Protein AF-A0A6L7WK68-F1 (afdb_monomer_lite)

Secondary structure (DSSP, 8-state):
-------------------------S-----S----------TTHHHHHHHHHHHTT--HHHHHHHHHHHHHHHTS--HHHH--SPPPPPPTTSHHHHHHHHHH-

Radius of gyration: 29.55 Å; chains: 1; bounding box: 69×27×94 Å

Foldseek 3Di:
DDDDDDDDDDDDDPPDPDDDDDDDDDDPDDPDDDDDDDDDDDPVVVVVLQVVCVVVVHGSVVVVVVVVVVVVVVVPQPPVSPDPDDDDQDPCPDPVNVVVVVVPD

Structure (mmCIF, N/CA/C/O backbone):
data_AF-A0A6L7WK68-F1
#
_entry.id   AF-A0A6L7WK68-F1
#
loop_
_atom_site.group_PDB
_atom_site.id
_atom_site.type_symbol
_atom_site.label_atom_id
_atom_site.label_alt_id
_atom_site.label_comp_id
_atom_site.label_asym_id
_atom_site.label_entity_id
_atom_site.label_seq_id
_atom_site.pdbx_PDB_ins_code
_atom_site.Cartn_x
_atom_site.Cartn_y
_atom_site.Cartn_z
_atom_site.occupancy
_atom_site.B_iso_or_equiv
_atom_site.auth_seq_id
_atom_site.auth_comp_id
_atom_site.auth_asym_id
_atom_site.auth_atom_id
_atom_site.pdbx_PDB_model_num
ATOM 1 N N . MET A 1 1 ? -37.367 16.691 59.248 1.00 38.69 1 MET A N 1
ATOM 2 C CA . MET A 1 1 ? -36.558 15.455 59.309 1.00 38.69 1 MET A CA 1
ATOM 3 C C . MET A 1 1 ? -35.994 15.252 57.910 1.00 38.69 1 MET A C 1
ATOM 5 O O . MET A 1 1 ? -36.727 14.815 57.041 1.00 38.69 1 MET A O 1
ATOM 9 N N . HIS A 1 2 ? -34.957 16.004 57.548 1.00 38.81 2 HIS A N 1
ATOM 10 C CA . HIS A 1 2 ? -33.528 15.712 57.746 1.00 38.81 2 HIS A CA 1
ATOM 11 C C . HIS A 1 2 ? -33.049 14.441 57.034 1.00 38.81 2 HIS A C 1
ATOM 13 O O . HIS A 1 2 ? -33.307 13.333 57.487 1.00 38.81 2 HIS A O 1
ATOM 19 N N . ASP A 1 3 ? -32.349 14.715 55.930 1.00 41.69 3 ASP A N 1
ATOM 20 C CA . ASP A 1 3 ? -31.028 14.225 55.531 1.00 41.69 3 ASP A CA 1
ATOM 21 C C . ASP A 1 3 ? -30.800 12.738 55.246 1.00 41.69 3 ASP A C 1
ATOM 23 O O . ASP A 1 3 ? -30.972 11.851 56.074 1.00 41.69 3 ASP A O 1
ATOM 27 N N . GLY A 1 4 ? -30.275 12.511 54.041 1.00 44.62 4 GLY A N 1
ATOM 28 C CA . GLY A 1 4 ? -29.774 11.232 53.552 1.00 44.62 4 GLY A CA 1
ATOM 29 C C . GLY A 1 4 ? -28.883 11.412 52.324 1.00 44.62 4 GLY A C 1
ATOM 30 O O . GLY A 1 4 ? -29.118 10.824 51.276 1.00 44.62 4 GLY A O 1
ATOM 31 N N . GLU A 1 5 ? -27.892 12.288 52.454 1.00 39.84 5 GLU A N 1
ATOM 32 C CA . GLU A 1 5 ? -26.777 12.517 51.537 1.00 39.84 5 GLU A CA 1
ATOM 33 C C . GLU A 1 5 ? -25.888 11.261 51.389 1.00 39.84 5 GLU A C 1
ATOM 35 O O . GLU A 1 5 ? -25.601 10.595 52.384 1.00 39.84 5 GLU A O 1
ATOM 40 N N . LYS A 1 6 ? -25.430 10.963 50.158 1.00 47.16 6 LYS A N 1
ATOM 41 C CA . LYS A 1 6 ? -24.103 10.394 49.791 1.00 47.16 6 LYS A CA 1
ATOM 42 C C . LYS A 1 6 ? -24.080 10.124 48.278 1.00 47.16 6 LYS A C 1
ATOM 44 O O . LYS A 1 6 ? -24.731 9.218 47.783 1.00 47.16 6 LYS A O 1
ATOM 49 N N . SER A 1 7 ? -23.512 11.012 47.463 1.00 39.50 7 SER A N 1
ATOM 50 C CA . SER A 1 7 ? -22.070 11.168 47.202 1.00 39.50 7 SER A CA 1
ATOM 51 C C . SER A 1 7 ? -21.430 9.921 46.584 1.00 39.50 7 SER A C 1
ATOM 53 O O . SER A 1 7 ? -21.165 8.929 47.256 1.00 39.50 7 SER A O 1
ATOM 55 N N . GLY A 1 8 ? -21.146 10.018 45.283 1.00 39.22 8 GLY A N 1
ATOM 56 C CA . GLY A 1 8 ? -20.450 9.000 44.500 1.00 39.22 8 GLY A CA 1
ATOM 57 C C . GLY A 1 8 ? -19.804 9.575 43.240 1.00 39.22 8 GLY A C 1
ATOM 58 O O . GLY A 1 8 ? -19.925 9.006 42.163 1.00 39.22 8 GLY A O 1
ATOM 59 N N . ARG A 1 9 ? -19.125 10.726 43.351 1.00 42.12 9 ARG A N 1
ATOM 60 C CA . ARG A 1 9 ? -18.169 11.182 42.329 1.00 42.12 9 ARG A CA 1
ATOM 61 C C . ARG A 1 9 ? -17.001 10.199 42.287 1.00 42.12 9 ARG A C 1
ATOM 63 O O . ARG A 1 9 ? -16.250 10.152 43.255 1.00 42.12 9 ARG A O 1
ATOM 70 N N . ARG A 1 10 ? -16.737 9.555 41.149 1.00 42.84 10 ARG A N 1
ATOM 71 C CA . ARG A 1 10 ? -15.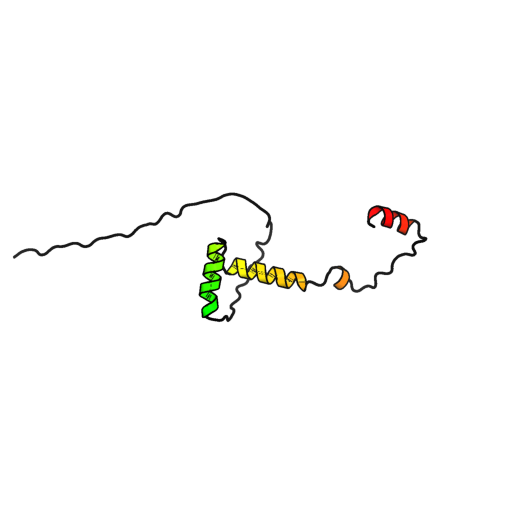355 9.246 40.748 1.00 42.84 10 ARG A CA 1
ATOM 72 C C . ARG A 1 10 ? -15.150 9.480 39.257 1.00 42.84 10 ARG A C 1
ATOM 74 O O . ARG A 1 10 ? -15.685 8.783 38.407 1.00 42.84 10 ARG A O 1
ATOM 81 N N . ARG A 1 11 ? -14.360 10.525 39.004 1.00 43.12 11 ARG A N 1
ATOM 82 C CA . AR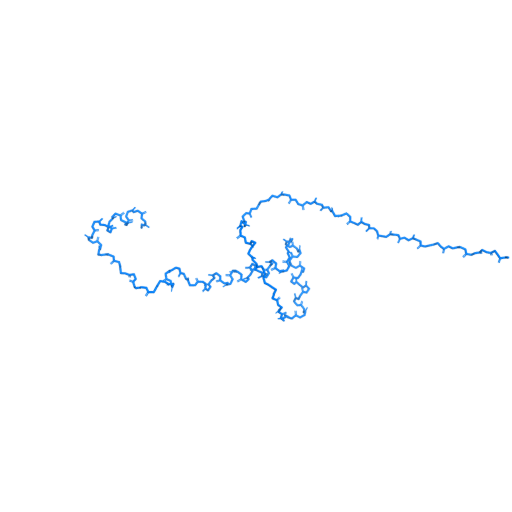G A 1 11 ? -13.731 10.867 37.734 1.00 43.12 11 ARG A CA 1
ATOM 83 C C . ARG A 1 11 ? -12.695 9.786 37.429 1.00 43.12 11 ARG A C 1
ATOM 85 O O . ARG A 1 11 ? -11.886 9.471 38.296 1.00 43.12 11 ARG A O 1
ATOM 92 N N . ILE A 1 12 ? -12.703 9.277 36.209 1.00 46.53 12 ILE A N 1
ATOM 93 C CA . ILE A 1 12 ? -11.591 8.538 35.612 1.00 46.53 12 ILE A CA 1
ATOM 94 C C . ILE A 1 12 ? -11.299 9.365 34.362 1.00 46.53 12 ILE A C 1
ATOM 96 O O . ILE A 1 12 ? -12.142 9.481 33.484 1.00 46.53 12 ILE A O 1
ATOM 100 N N . GLY A 1 13 ? -10.323 10.259 34.408 1.00 39.06 13 GLY A N 1
ATOM 101 C CA . GLY A 1 13 ? -8.92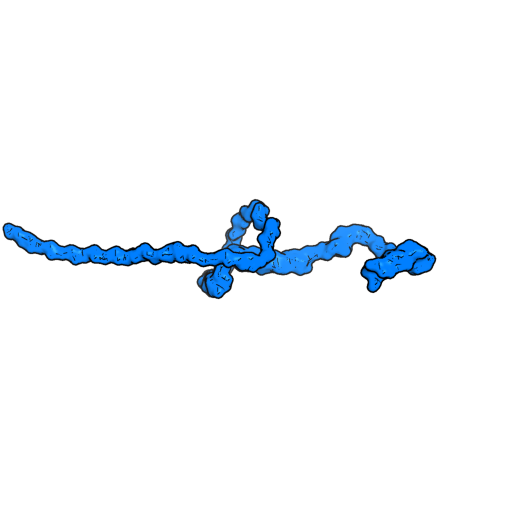2 9.890 34.301 1.00 39.06 13 GLY A CA 1
ATOM 102 C C . GLY A 1 13 ? -8.502 10.357 32.914 1.00 39.06 13 GLY A C 1
ATOM 103 O O . GLY A 1 13 ? -8.637 9.626 31.942 1.00 39.06 13 GLY A O 1
ATOM 104 N N . GLN A 1 14 ? -8.132 11.636 32.829 1.00 41.47 14 GLN A N 1
ATOM 105 C CA . GLN A 1 14 ? -7.509 12.225 31.652 1.00 41.47 14 GLN A CA 1
ATOM 106 C C . GLN A 1 14 ? -6.161 11.536 31.476 1.00 41.47 14 GLN A C 1
ATOM 108 O O . GLN A 1 14 ? -5.200 11.884 32.159 1.00 41.47 14 GLN A O 1
ATOM 113 N N . ASP A 1 15 ? -6.109 10.521 30.618 1.00 36.62 15 ASP A N 1
ATOM 114 C CA . ASP A 1 15 ? -4.862 9.827 30.350 1.00 36.62 15 ASP A CA 1
ATOM 115 C C . ASP A 1 15 ? -4.113 10.535 29.220 1.00 36.62 15 ASP A C 1
ATOM 117 O O . ASP A 1 15 ? -4.400 10.406 28.032 1.00 36.62 15 ASP A O 1
ATOM 121 N N . THR A 1 16 ? -3.238 11.424 29.676 1.00 46.56 16 THR A N 1
ATOM 122 C CA . THR A 1 16 ? -1.961 11.826 29.091 1.00 46.56 16 THR A CA 1
ATOM 123 C C . THR A 1 16 ? -1.761 11.511 27.602 1.00 46.56 16 THR A C 1
ATOM 125 O O . THR A 1 16 ? -1.248 10.466 27.204 1.00 46.56 16 THR A O 1
ATOM 128 N N . TYR A 1 17 ? -2.049 12.503 26.753 1.00 39.94 17 TYR A N 1
ATOM 129 C CA . TYR A 1 17 ? -1.514 12.554 25.392 1.00 39.94 17 TYR A CA 1
ATOM 130 C C . TYR A 1 17 ? 0.004 12.788 25.479 1.00 39.94 17 TYR A C 1
ATOM 132 O O . TYR A 1 17 ? 0.507 13.911 25.446 1.00 39.94 17 TYR A O 1
ATOM 140 N N . ARG A 1 18 ? 0.750 11.702 25.688 1.00 40.75 18 ARG A N 1
ATOM 141 C CA . ARG A 1 18 ? 2.208 11.696 25.734 1.00 40.75 18 ARG A CA 1
ATOM 142 C C . ARG A 1 18 ? 2.736 11.768 24.308 1.00 40.75 18 ARG A C 1
ATOM 144 O O . ARG A 1 18 ? 2.765 10.774 23.589 1.00 40.75 18 ARG A O 1
ATOM 151 N N . MET A 1 19 ? 3.181 12.959 23.920 1.00 36.09 19 MET A N 1
ATOM 152 C CA . MET A 1 19 ? 4.051 13.139 22.764 1.00 36.09 19 MET A CA 1
ATOM 153 C C . MET A 1 19 ? 5.348 12.331 22.925 1.00 36.09 19 MET A C 1
ATOM 155 O O . MET A 1 19 ? 6.085 12.490 23.896 1.00 36.09 19 MET A O 1
ATOM 159 N N . CYS A 1 20 ? 5.624 11.494 21.932 1.00 34.12 20 CYS A N 1
ATOM 160 C CA . CYS A 1 20 ? 6.913 10.948 21.499 1.00 34.12 20 CYS A CA 1
ATOM 161 C C . CYS A 1 20 ? 6.674 10.576 20.019 1.00 34.12 20 CYS A C 1
ATOM 163 O O . CYS A 1 20 ? 5.625 10.031 19.709 1.00 34.12 20 CYS A O 1
ATOM 165 N N . ARG A 1 21 ? 7.533 10.820 19.033 1.00 41.81 21 ARG A N 1
ATOM 166 C CA . ARG A 1 21 ? 8.976 11.047 19.030 1.00 41.81 21 ARG A CA 1
ATOM 167 C C . ARG A 1 21 ? 9.365 11.557 17.638 1.00 41.81 21 ARG A C 1
ATOM 169 O O . ARG A 1 21 ? 8.822 11.107 16.634 1.00 41.81 21 ARG A O 1
ATOM 176 N N . THR A 1 22 ? 10.374 12.408 17.583 1.00 40.25 22 THR A N 1
ATOM 177 C CA . THR A 1 22 ? 11.124 12.739 16.369 1.00 40.25 22 THR A CA 1
ATOM 178 C C . THR A 1 22 ? 12.125 11.617 16.057 1.00 40.25 22 THR A C 1
ATOM 180 O O . THR A 1 22 ? 12.923 11.288 16.932 1.00 40.25 22 THR A O 1
ATOM 183 N N . ARG A 1 23 ? 12.110 11.054 14.837 1.00 43.69 23 ARG A N 1
ATOM 184 C CA . ARG A 1 23 ? 13.189 11.113 13.812 1.00 43.69 23 ARG A CA 1
ATOM 185 C C . ARG A 1 23 ? 13.086 9.987 12.765 1.00 43.69 23 ARG A C 1
ATOM 187 O O . ARG A 1 23 ? 13.276 8.824 13.083 1.00 43.69 23 ARG A O 1
ATOM 194 N N . ALA A 1 24 ? 12.886 10.445 11.525 1.00 36.72 24 ALA A N 1
ATOM 195 C CA . ALA A 1 24 ? 13.550 10.057 10.276 1.00 36.72 24 ALA A CA 1
ATOM 196 C C . ALA A 1 24 ? 13.634 8.570 9.884 1.00 36.72 24 ALA A C 1
ATOM 198 O O . ALA A 1 24 ? 14.422 7.824 10.448 1.00 36.72 24 ALA A O 1
ATOM 199 N N . SER A 1 25 ? 12.985 8.212 8.774 1.00 35.62 25 SER A N 1
ATOM 200 C CA . SER A 1 25 ? 13.708 7.927 7.525 1.00 35.62 25 SER A CA 1
ATOM 201 C C . SER A 1 25 ? 12.723 7.723 6.371 1.00 35.62 25 SER A C 1
ATOM 203 O O . SER A 1 25 ? 11.816 6.913 6.482 1.00 35.62 25 SER A O 1
ATOM 205 N N . VAL A 1 26 ? 12.952 8.470 5.289 1.00 40.56 26 VAL A N 1
ATOM 206 C CA . VAL A 1 26 ? 12.588 8.152 3.899 1.00 40.56 26 VAL A CA 1
ATOM 207 C C . VAL A 1 26 ? 11.115 7.811 3.633 1.00 40.56 26 VAL A C 1
ATOM 209 O O . VAL A 1 26 ? 10.760 6.656 3.505 1.00 40.56 26 VAL A O 1
ATOM 212 N N . ASP A 1 27 ? 10.283 8.843 3.503 1.00 40.09 27 ASP A N 1
ATOM 213 C CA . ASP A 1 27 ? 9.255 8.917 2.451 1.00 40.09 27 ASP A CA 1
ATOM 214 C C . ASP A 1 27 ? 8.811 10.381 2.328 1.00 40.09 27 ASP A C 1
ATOM 216 O O . ASP A 1 27 ? 7.820 10.859 2.881 1.00 40.09 27 ASP A O 1
ATOM 220 N N . LEU A 1 28 ? 9.663 11.135 1.640 1.00 46.91 28 LEU A N 1
ATOM 221 C CA . LEU A 1 28 ? 9.366 12.451 1.094 1.00 46.91 28 LEU A CA 1
ATOM 222 C C . LEU A 1 28 ? 8.270 12.303 0.016 1.00 46.91 28 LEU A C 1
ATOM 224 O O . LEU A 1 28 ? 8.375 11.441 -0.849 1.00 46.91 28 LEU A O 1
ATOM 228 N N . LEU A 1 29 ? 7.290 13.216 0.007 1.00 44.97 29 LEU A N 1
ATOM 229 C CA . LEU A 1 29 ? 6.489 13.583 -1.180 1.00 44.97 29 LEU A CA 1
ATOM 230 C C . LEU A 1 29 ? 5.391 12.600 -1.643 1.00 44.97 29 LEU A C 1
ATOM 232 O O . LEU A 1 29 ? 5.258 12.325 -2.833 1.00 44.97 29 LEU A O 1
ATOM 236 N N . ALA A 1 30 ? 4.521 12.144 -0.740 1.00 50.03 30 ALA A N 1
ATOM 237 C CA . ALA A 1 30 ? 3.247 11.528 -1.137 1.00 50.03 30 ALA A CA 1
ATOM 238 C C . ALA A 1 30 ? 2.039 12.118 -0.395 1.00 50.03 30 ALA A C 1
ATOM 240 O O . ALA A 1 30 ? 1.094 11.400 -0.067 1.00 50.03 30 ALA A O 1
ATOM 241 N N . ASP A 1 31 ? 2.033 13.436 -0.182 1.00 56.56 31 ASP A N 1
ATOM 242 C CA . ASP A 1 31 ? 0.798 14.163 0.134 1.00 56.56 31 ASP A CA 1
ATOM 243 C C . ASP A 1 31 ? 0.076 14.545 -1.174 1.00 56.56 31 ASP A C 1
ATOM 245 O O . ASP A 1 31 ? -0.177 15.700 -1.497 1.00 56.56 31 ASP A O 1
ATOM 249 N N . GLY A 1 32 ? -0.153 13.538 -2.022 1.00 61.50 32 GLY A N 1
ATOM 250 C CA . GLY A 1 32 ? -1.056 13.642 -3.164 1.00 61.50 32 GLY A CA 1
ATOM 251 C C . GLY A 1 32 ? -2.483 13.381 -2.694 1.00 61.50 32 GLY A C 1
ATOM 252 O O . GLY A 1 32 ? -2.686 12.579 -1.783 1.00 61.50 32 GLY A O 1
ATOM 253 N N . MET A 1 33 ? -3.471 14.033 -3.316 1.00 81.69 33 MET A N 1
ATOM 254 C CA . MET A 1 33 ? -4.895 13.916 -2.968 1.00 81.69 33 MET A CA 1
ATOM 255 C C . MET A 1 33 ? -5.321 12.463 -2.683 1.00 81.69 33 MET A C 1
ATOM 257 O O . MET A 1 33 ? -5.515 11.663 -3.604 1.00 81.69 33 MET A O 1
ATOM 261 N N . LYS A 1 34 ? -5.485 12.124 -1.399 1.00 85.00 34 LYS A N 1
ATOM 262 C CA . LYS A 1 34 ? -5.935 10.800 -0.958 1.00 85.00 34 LYS A CA 1
ATOM 263 C C . LYS A 1 34 ? -7.414 10.632 -1.308 1.00 85.00 34 LYS A C 1
ATOM 265 O O . LYS A 1 34 ? -8.222 11.535 -1.099 1.00 85.00 34 LYS A O 1
ATOM 270 N N . ARG A 1 35 ? -7.782 9.466 -1.840 1.00 91.56 35 ARG A N 1
ATOM 271 C CA . ARG A 1 35 ? -9.170 9.128 -2.190 1.00 91.56 35 ARG A CA 1
ATOM 272 C C . ARG A 1 35 ? -9.726 8.122 -1.189 1.00 91.56 35 ARG A C 1
ATOM 274 O O . ARG A 1 35 ? -9.035 7.181 -0.809 1.00 91.56 35 ARG A O 1
ATOM 281 N N . LYS A 1 36 ? -10.980 8.312 -0.770 1.00 92.00 36 LYS A N 1
ATOM 282 C CA . LYS A 1 36 ? -11.672 7.364 0.110 1.00 92.00 36 LYS A CA 1
ATOM 283 C C . LYS A 1 36 ? -12.045 6.112 -0.682 1.00 92.00 36 LYS A C 1
ATOM 285 O O . LYS A 1 36 ? -12.742 6.208 -1.687 1.00 92.00 36 LYS A O 1
ATOM 290 N N . LEU A 1 37 ? -11.627 4.956 -0.181 1.00 91.12 37 LEU A N 1
ATOM 291 C CA . LEU A 1 37 ? -12.021 3.645 -0.682 1.00 91.12 37 LEU A CA 1
ATOM 292 C C . LEU A 1 37 ? -12.843 2.929 0.396 1.00 91.12 37 LEU A C 1
ATOM 294 O O . LEU A 1 37 ? -12.385 2.783 1.529 1.00 91.12 37 LEU A O 1
ATOM 298 N N . THR A 1 38 ? -14.050 2.490 0.044 1.00 94.62 38 THR A N 1
ATOM 299 C CA . THR A 1 38 ? -14.845 1.567 0.865 1.00 94.62 38 THR A CA 1
ATOM 300 C C . THR A 1 38 ? -14.652 0.165 0.305 1.00 94.62 38 THR A C 1
ATOM 302 O O . THR A 1 38 ? -14.929 -0.060 -0.870 1.00 94.62 38 THR A O 1
ATOM 305 N N . ILE A 1 39 ? -14.184 -0.766 1.135 1.00 92.00 39 ILE A N 1
ATOM 306 C CA . ILE A 1 39 ? -14.007 -2.175 0.770 1.00 92.00 39 ILE A CA 1
ATOM 307 C C . ILE A 1 39 ? -14.879 -3.063 1.651 1.00 92.00 39 ILE A C 1
ATOM 309 O O . ILE A 1 39 ? -15.123 -2.740 2.815 1.00 92.00 39 ILE A O 1
ATOM 313 N N . THR A 1 40 ? -15.300 -4.195 1.100 1.00 94.69 40 THR A N 1
ATOM 314 C CA . THR A 1 40 ? -15.921 -5.276 1.867 1.00 94.69 40 THR A CA 1
ATOM 315 C C . THR A 1 40 ? -14.838 -6.285 2.208 1.00 94.69 40 THR A C 1
ATOM 317 O O . THR A 1 40 ? -14.105 -6.729 1.328 1.00 94.69 40 THR A O 1
ATOM 320 N N . VAL A 1 41 ? -14.721 -6.622 3.485 1.00 92.56 41 VAL A N 1
ATOM 321 C CA . VAL A 1 41 ? -13.774 -7.610 4.006 1.00 92.56 41 VAL A CA 1
ATOM 322 C C . VAL A 1 41 ? -14.505 -8.513 4.983 1.00 92.56 41 VAL A C 1
ATOM 324 O O . VAL A 1 41 ? -15.552 -8.134 5.511 1.00 92.56 41 VAL A O 1
ATOM 327 N N . ASP A 1 42 ? -13.940 -9.685 5.239 1.00 95.06 42 ASP A N 1
ATOM 328 C CA . ASP A 1 42 ? -14.432 -10.564 6.292 1.00 95.06 42 ASP A CA 1
ATOM 329 C C . ASP A 1 42 ? -14.418 -9.833 7.652 1.00 95.06 42 ASP A C 1
ATOM 331 O O . ASP A 1 42 ? -13.443 -9.157 8.014 1.00 95.06 42 ASP A O 1
ATOM 335 N N . GLY A 1 43 ? -15.520 -9.957 8.394 1.00 93.38 43 GLY A N 1
ATOM 336 C CA . GLY A 1 43 ? -15.708 -9.323 9.695 1.00 93.38 43 GLY A CA 1
ATOM 337 C C . GLY A 1 43 ? -14.658 -9.757 10.716 1.00 93.38 43 GLY A C 1
ATOM 338 O O . GLY A 1 43 ? -14.205 -8.927 11.508 1.00 93.38 43 GLY A O 1
ATOM 339 N N . ASP A 1 44 ? -14.190 -11.002 10.639 1.00 94.06 44 ASP A N 1
ATOM 340 C CA . ASP A 1 44 ? -13.206 -11.556 11.574 1.00 94.06 44 ASP A CA 1
ATOM 341 C C . ASP A 1 44 ? -11.778 -11.069 11.294 1.00 94.06 44 ASP A C 1
ATOM 343 O O . ASP A 1 44 ? -10.911 -11.063 12.180 1.00 94.06 44 ASP A O 1
ATOM 347 N N . LEU A 1 45 ? -11.517 -10.606 10.069 1.00 93.44 45 LEU A N 1
ATOM 348 C CA . LEU A 1 45 ? -10.215 -10.069 9.679 1.00 93.44 45 LEU A CA 1
ATOM 349 C C . LEU A 1 45 ? -10.006 -8.643 10.187 1.00 93.44 45 LEU A C 1
ATOM 351 O O . LEU A 1 45 ? -8.872 -8.261 10.484 1.00 93.44 45 LEU A O 1
ATOM 355 N N . LEU A 1 46 ? -11.071 -7.851 10.339 1.00 92.75 46 LEU A N 1
ATOM 356 C CA . LEU A 1 46 ? -10.953 -6.440 10.706 1.00 92.75 46 LEU A CA 1
ATOM 357 C C . LEU A 1 46 ? -10.313 -6.221 12.096 1.00 92.75 46 LEU A C 1
ATOM 359 O O . LEU A 1 46 ? -9.413 -5.376 12.195 1.00 92.75 46 LEU A O 1
ATOM 363 N N . PRO A 1 47 ? -10.694 -6.947 13.169 1.00 94.25 47 PRO A N 1
ATOM 364 C CA . PRO A 1 47 ? -10.031 -6.833 14.468 1.00 94.25 47 PRO A CA 1
ATOM 365 C C . PRO A 1 47 ? -8.553 -7.227 14.409 1.00 94.25 47 PRO A C 1
ATOM 367 O O . PRO A 1 47 ? -7.703 -6.497 14.923 1.00 94.25 47 PRO A O 1
ATOM 370 N N . ARG A 1 48 ? -8.241 -8.338 13.727 1.00 94.81 48 ARG A N 1
ATOM 371 C CA . ARG A 1 48 ? -6.873 -8.861 13.589 1.00 94.81 48 ARG A CA 1
ATOM 372 C C . ARG A 1 48 ? -5.979 -7.882 12.833 1.00 94.81 48 ARG A C 1
ATOM 374 O O . ARG A 1 48 ? -4.890 -7.555 13.298 1.00 94.81 48 ARG A O 1
ATOM 381 N N . ALA A 1 49 ? -6.469 -7.334 11.723 1.00 92.69 49 ALA A N 1
ATOM 382 C CA . ALA A 1 49 ? -5.748 -6.350 10.924 1.00 92.69 49 ALA A CA 1
ATOM 383 C C . ALA A 1 49 ? -5.493 -5.050 11.703 1.00 92.69 49 ALA A C 1
ATOM 385 O O . ALA A 1 49 ? -4.388 -4.508 11.671 1.00 92.69 49 ALA A O 1
ATOM 386 N N . LYS A 1 50 ? -6.479 -4.562 12.470 1.00 93.94 50 LYS A N 1
ATOM 387 C CA . LYS A 1 50 ? -6.299 -3.387 13.341 1.00 93.94 50 LYS A CA 1
ATOM 388 C C . LYS A 1 50 ? -5.287 -3.643 14.455 1.00 93.94 50 LYS A C 1
ATOM 390 O O . LYS A 1 50 ? -4.489 -2.757 14.753 1.00 93.94 50 LYS A O 1
ATOM 395 N N . GLN A 1 51 ? -5.317 -4.821 15.077 1.00 94.94 51 GLN A N 1
ATOM 396 C CA . GLN A 1 51 ? -4.348 -5.198 16.106 1.00 94.94 51 GLN A CA 1
ATOM 397 C C . GLN A 1 51 ? -2.931 -5.258 15.532 1.00 94.94 51 GLN A C 1
ATOM 399 O O . GLN A 1 51 ? -2.009 -4.709 16.131 1.00 94.94 51 GLN A O 1
ATOM 404 N N . TYR A 1 52 ? -2.778 -5.854 14.352 1.00 94.62 52 TYR A N 1
ATOM 405 C CA . TYR A 1 52 ? -1.507 -5.932 13.644 1.00 94.62 52 TYR A CA 1
ATOM 406 C C . TYR A 1 52 ? -0.970 -4.552 13.231 1.00 94.62 52 TYR A C 1
ATOM 408 O O . TYR A 1 52 ? 0.212 -4.269 13.401 1.00 94.62 52 TYR A O 1
ATOM 416 N N . ALA A 1 53 ? -1.830 -3.648 12.754 1.00 93.69 53 ALA A N 1
ATOM 417 C CA . ALA A 1 53 ? -1.423 -2.277 12.447 1.00 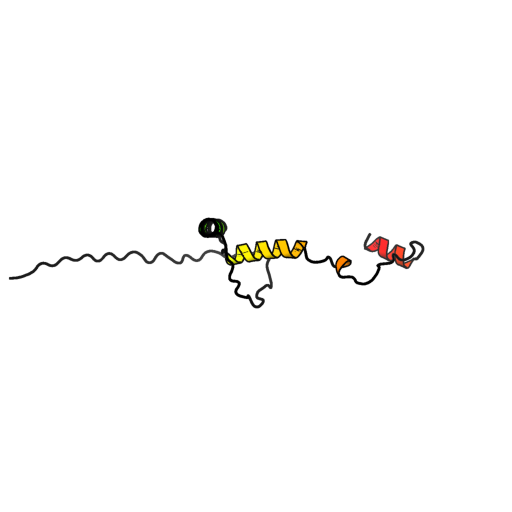93.69 53 ALA A CA 1
ATOM 418 C C . ALA A 1 53 ? -0.936 -1.539 13.711 1.00 93.69 53 ALA A C 1
ATOM 420 O O . ALA A 1 53 ? 0.135 -0.931 13.715 1.00 93.69 53 ALA A O 1
ATOM 421 N N . ARG A 1 54 ? -1.674 -1.674 14.823 1.00 93.25 54 ARG A N 1
ATOM 422 C CA . ARG A 1 54 ? -1.315 -1.065 16.114 1.00 93.25 54 ARG A CA 1
ATOM 423 C C . ARG A 1 54 ? -0.007 -1.600 16.683 1.00 93.25 54 ARG A C 1
ATOM 425 O O . ARG A 1 54 ? 0.776 -0.802 17.187 1.00 93.25 54 ARG A O 1
ATOM 432 N N . SER A 1 55 ? 0.249 -2.907 16.599 1.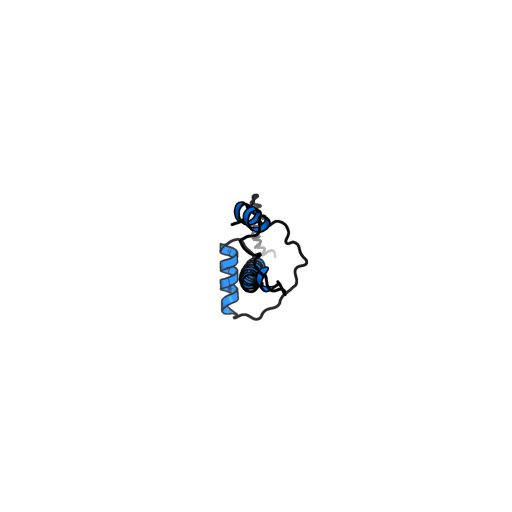00 94.12 55 SER A N 1
ATOM 433 C CA . SER A 1 55 ? 1.507 -3.485 17.095 1.00 94.12 55 SER A CA 1
ATOM 434 C C . SER A 1 55 ? 2.728 -2.978 16.323 1.00 94.12 55 SER A C 1
ATOM 436 O O . SER A 1 55 ? 3.824 -2.947 16.872 1.00 94.12 55 SER A O 1
ATOM 438 N N . ARG A 1 56 ? 2.529 -2.522 15.080 1.00 92.25 56 ARG A N 1
ATOM 439 C CA . ARG A 1 56 ? 3.549 -1.879 14.242 1.00 92.25 56 ARG A CA 1
ATOM 440 C C . ARG A 1 56 ? 3.547 -0.348 14.319 1.00 92.25 56 ARG A C 1
ATOM 442 O O . ARG A 1 56 ? 4.333 0.287 13.626 1.00 92.25 56 ARG A O 1
ATOM 449 N N . GLY A 1 57 ? 2.685 0.252 15.143 1.00 94.19 57 GLY A N 1
ATOM 450 C CA . GLY A 1 57 ? 2.593 1.706 15.301 1.00 94.19 57 GLY A CA 1
ATOM 451 C C . GLY A 1 57 ? 2.034 2.450 14.082 1.00 94.19 57 GLY A C 1
ATOM 452 O O . GLY A 1 57 ? 2.211 3.661 13.985 1.00 94.19 57 GLY A O 1
ATOM 453 N N . VAL A 1 58 ? 1.359 1.755 13.161 1.00 93.75 58 VAL A N 1
AT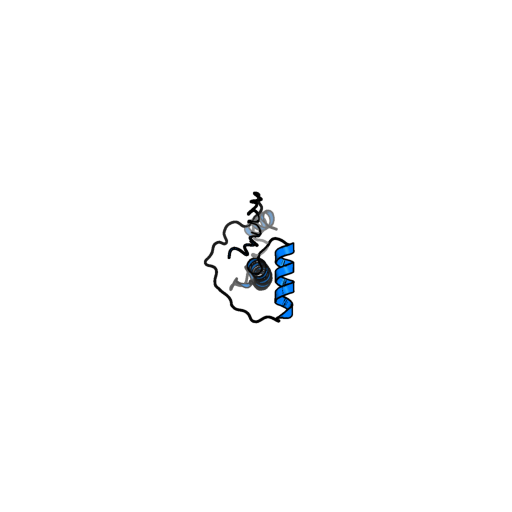OM 454 C CA . VAL A 1 58 ? 0.790 2.335 11.934 1.00 93.75 58 VAL A CA 1
ATOM 455 C C . VAL A 1 58 ? -0.737 2.257 11.930 1.00 93.75 58 VAL A C 1
ATOM 457 O O . VAL A 1 58 ? -1.355 1.496 12.678 1.00 93.75 58 VAL A O 1
ATOM 460 N N . SER A 1 59 ? -1.379 3.058 11.079 1.00 93.69 59 SER A N 1
ATOM 461 C CA . SER A 1 59 ? -2.822 2.965 10.857 1.00 93.69 59 SER A CA 1
ATOM 462 C C . SER A 1 59 ? -3.161 1.832 9.883 1.00 93.69 59 SER A C 1
ATOM 464 O O . SER A 1 59 ? -2.352 1.447 9.040 1.00 93.69 59 SER A O 1
ATOM 466 N N . LEU A 1 60 ? -4.395 1.324 9.958 1.00 92.44 60 LEU A N 1
ATOM 467 C CA . LEU A 1 60 ? -4.878 0.318 9.008 1.00 92.44 60 LEU A CA 1
ATOM 468 C C . LEU A 1 60 ? -4.874 0.848 7.563 1.00 92.44 60 LEU A C 1
ATOM 470 O O . LEU A 1 60 ? -4.547 0.106 6.646 1.00 92.44 60 LEU A O 1
ATOM 474 N N . SER A 1 61 ? -5.205 2.127 7.359 1.00 90.88 61 SER A N 1
ATOM 475 C CA . SER A 1 61 ? -5.181 2.743 6.029 1.00 90.88 61 SER A CA 1
ATOM 476 C C . SER A 1 61 ? -3.767 2.838 5.462 1.00 90.88 61 SER A C 1
ATOM 478 O O . SER A 1 61 ? -3.582 2.549 4.288 1.00 90.88 61 SER A O 1
ATOM 480 N N . SER A 1 62 ? -2.775 3.183 6.291 1.00 90.56 62 SER A N 1
ATOM 481 C CA . SER A 1 62 ? -1.368 3.204 5.881 1.00 90.56 62 SER A CA 1
ATOM 482 C C . SER A 1 62 ? -0.882 1.808 5.514 1.00 90.56 62 SER A C 1
ATOM 484 O O . SER A 1 62 ? -0.224 1.649 4.496 1.00 90.56 62 SER A O 1
ATOM 486 N N . LEU A 1 63 ? -1.243 0.797 6.309 1.00 92.81 63 LEU A N 1
ATOM 487 C CA . LEU A 1 63 ? -0.888 -0.590 6.029 1.00 92.81 63 LEU A CA 1
ATOM 488 C C . LEU A 1 63 ? -1.463 -1.061 4.690 1.00 92.81 63 LEU A C 1
ATOM 490 O O . LEU A 1 63 ? -0.737 -1.624 3.878 1.00 92.81 63 LEU A O 1
ATOM 494 N N . ILE A 1 64 ? -2.752 -0.804 4.451 1.00 92.75 64 ILE A N 1
ATOM 495 C CA . ILE A 1 64 ? -3.411 -1.176 3.195 1.00 92.75 64 ILE A CA 1
ATOM 496 C C . ILE A 1 64 ? -2.796 -0.409 2.020 1.00 92.75 64 ILE A C 1
ATOM 498 O O . ILE A 1 64 ? -2.563 -1.002 0.975 1.00 92.75 64 ILE A O 1
ATOM 502 N N . GLU A 1 65 ? -2.506 0.886 2.178 1.00 91.69 65 GLU A N 1
ATOM 503 C CA . GLU A 1 65 ? -1.856 1.680 1.130 1.00 91.69 65 GLU A CA 1
ATOM 504 C C . GLU A 1 65 ? -0.489 1.099 0.746 1.00 91.69 65 GLU A C 1
ATOM 506 O O . GLU A 1 65 ? -0.214 0.955 -0.444 1.00 91.69 65 GLU A O 1
ATOM 511 N N . THR A 1 66 ? 0.345 0.733 1.723 1.00 90.38 66 THR A N 1
ATOM 512 C CA . THR A 1 66 ? 1.656 0.119 1.468 1.00 90.38 66 THR A CA 1
ATOM 513 C C . THR A 1 66 ? 1.513 -1.205 0.725 1.00 90.38 66 THR A C 1
ATOM 515 O O . THR A 1 66 ? 2.121 -1.363 -0.329 1.00 90.38 66 THR A O 1
ATOM 518 N N . SER A 1 67 ? 0.649 -2.112 1.191 1.00 89.94 67 SER A N 1
ATOM 519 C CA . SER A 1 67 ? 0.438 -3.399 0.514 1.00 89.94 67 SER A CA 1
ATOM 520 C C . SER A 1 67 ? -0.116 -3.232 -0.904 1.00 89.94 67 SER A C 1
ATOM 522 O O . SER A 1 67 ? 0.326 -3.910 -1.824 1.00 89.94 67 SER A O 1
ATOM 524 N N . LEU A 1 68 ? -1.052 -2.300 -1.118 1.00 90.00 68 LEU A N 1
ATOM 525 C CA . LEU A 1 68 ? -1.565 -1.999 -2.458 1.00 90.00 68 LEU A CA 1
ATOM 526 C C . LEU A 1 68 ? -0.487 -1.401 -3.366 1.00 90.00 68 LEU A C 1
ATOM 528 O O . LEU A 1 68 ? -0.481 -1.672 -4.564 1.00 90.00 68 LEU A O 1
ATOM 532 N N . ARG A 1 69 ? 0.420 -0.588 -2.818 1.00 86.75 69 ARG A N 1
ATOM 533 C CA . ARG A 1 69 ? 1.542 -0.020 -3.569 1.00 86.75 69 ARG A CA 1
ATOM 534 C C . ARG A 1 69 ? 2.535 -1.096 -3.984 1.00 86.75 69 ARG A C 1
ATOM 536 O O . ARG A 1 69 ? 2.948 -1.083 -5.135 1.00 86.75 69 ARG A O 1
ATOM 543 N N . GLU A 1 70 ? 2.893 -2.001 -3.082 1.00 86.81 70 GLU A N 1
ATOM 544 C CA . GLU A 1 70 ? 3.793 -3.124 -3.373 1.00 86.81 70 GLU A CA 1
ATOM 545 C C . GLU A 1 70 ? 3.238 -3.980 -4.517 1.00 86.81 70 GLU A C 1
ATOM 547 O O . GLU A 1 70 ? 3.918 -4.166 -5.523 1.00 86.81 70 GLU A O 1
ATOM 552 N N . LEU A 1 71 ? 1.960 -4.365 -4.432 1.00 83.81 71 LEU A N 1
ATOM 553 C CA . LEU A 1 71 ? 1.279 -5.115 -5.492 1.00 83.81 71 LEU A CA 1
ATOM 554 C C . LEU A 1 71 ? 1.214 -4.340 -6.820 1.00 83.81 71 LEU A C 1
ATOM 556 O O . LEU A 1 71 ? 1.382 -4.915 -7.889 1.00 83.81 71 LEU A O 1
ATOM 560 N N . ALA A 1 72 ? 0.994 -3.023 -6.774 1.00 80.81 72 ALA A N 1
ATOM 561 C CA . ALA A 1 72 ? 0.916 -2.197 -7.979 1.00 80.81 72 ALA A CA 1
ATOM 562 C C . ALA A 1 72 ? 2.279 -1.949 -8.650 1.00 80.81 72 ALA A C 1
ATOM 564 O O . ALA A 1 72 ? 2.321 -1.649 -9.843 1.00 80.81 72 ALA A O 1
ATOM 565 N N . VAL A 1 73 ? 3.385 -2.023 -7.903 1.00 72.00 73 VAL A N 1
ATOM 566 C CA . VAL A 1 73 ? 4.742 -1.869 -8.452 1.00 72.00 73 VAL A CA 1
ATOM 567 C C . VAL A 1 73 ? 5.150 -3.108 -9.245 1.00 72.00 73 VAL A C 1
ATOM 569 O O . VAL A 1 73 ? 5.805 -2.957 -10.273 1.00 72.00 73 VAL A O 1
ATOM 572 N N . GLU A 1 74 ? 4.722 -4.303 -8.832 1.00 59.59 74 GLU A N 1
ATOM 573 C CA . GLU A 1 74 ? 4.987 -5.541 -9.577 1.00 59.59 74 GLU A CA 1
ATOM 574 C C . GLU A 1 74 ? 4.293 -5.558 -10.953 1.00 59.59 74 GLU A C 1
ATOM 576 O O . GLU A 1 74 ? 4.883 -6.018 -11.930 1.00 59.59 74 GLU A O 1
ATOM 581 N N . ASP A 1 75 ? 3.101 -4.960 -11.066 1.00 57.34 75 ASP A N 1
ATOM 582 C CA . ASP A 1 75 ? 2.343 -4.842 -12.326 1.00 57.34 75 ASP A CA 1
ATOM 583 C C . ASP A 1 75 ? 2.654 -3.572 -13.139 1.00 57.34 75 ASP A C 1
ATOM 585 O O . ASP A 1 75 ? 2.162 -3.383 -14.263 1.00 57.34 75 ASP A O 1
ATOM 589 N N . ALA A 1 76 ? 3.470 -2.660 -12.606 1.00 58.75 76 ALA A N 1
ATOM 590 C CA . ALA A 1 76 ? 3.885 -1.486 -13.351 1.00 58.75 76 ALA A CA 1
ATOM 591 C C . ALA A 1 76 ? 4.833 -1.928 -14.468 1.00 58.75 76 ALA A C 1
ATOM 593 O O . ALA A 1 76 ? 6.025 -2.130 -14.246 1.00 58.75 76 ALA A O 1
ATOM 594 N N . ALA A 1 77 ? 4.286 -2.049 -15.685 1.00 60.75 77 ALA A N 1
ATOM 595 C CA . ALA A 1 77 ? 5.034 -2.293 -16.911 1.00 60.75 77 ALA A CA 1
ATOM 596 C C . ALA A 1 77 ? 6.367 -1.534 -16.855 1.00 60.75 77 ALA A C 1
ATOM 598 O O . ALA A 1 77 ? 6.367 -0.296 -16.801 1.00 60.75 77 ALA A O 1
ATOM 599 N N . SER A 1 78 ? 7.478 -2.281 -16.824 1.00 67.94 78 SER A N 1
ATOM 600 C CA . SER A 1 78 ? 8.823 -1.709 -16.777 1.00 67.94 78 SER A CA 1
ATOM 601 C C . SER A 1 78 ? 8.974 -0.641 -17.864 1.00 67.94 78 SER A C 1
ATOM 603 O O . SER A 1 78 ? 8.253 -0.657 -18.866 1.00 67.94 78 SER A O 1
ATOM 605 N N . PHE A 1 79 ? 9.914 0.294 -17.714 1.00 65.81 79 PHE A N 1
ATOM 606 C CA . PHE A 1 79 ? 10.194 1.268 -18.776 1.00 65.81 79 PHE A CA 1
ATOM 607 C C . PHE A 1 79 ? 10.328 0.587 -20.154 1.00 65.81 79 PHE A C 1
ATOM 609 O O . PHE A 1 79 ? 9.741 1.052 -21.130 1.00 65.81 79 PHE A O 1
ATOM 616 N N . ALA A 1 80 ? 10.993 -0.574 -20.195 1.00 68.88 80 ALA A N 1
ATOM 617 C CA . ALA A 1 80 ? 11.111 -1.413 -21.384 1.00 68.88 80 ALA A CA 1
ATOM 618 C C . ALA A 1 80 ? 9.757 -1.955 -21.885 1.00 68.88 80 ALA A C 1
ATOM 620 O O . ALA A 1 80 ? 9.514 -1.972 -23.084 1.00 68.88 80 ALA A O 1
ATOM 621 N N . SER A 1 81 ? 8.842 -2.332 -20.991 1.00 63.00 81 SER A N 1
ATOM 622 C CA . SER A 1 81 ? 7.488 -2.790 -21.339 1.00 63.00 81 SER A CA 1
ATOM 623 C C . SER A 1 81 ? 6.567 -1.661 -21.834 1.00 63.00 81 SER A C 1
ATOM 625 O O . SER A 1 81 ? 5.639 -1.916 -22.596 1.00 63.00 81 SER A O 1
ATOM 627 N N . ARG A 1 82 ? 6.801 -0.404 -21.426 1.00 69.25 82 ARG A N 1
ATOM 628 C CA . ARG A 1 82 ? 6.060 0.781 -21.920 1.00 69.25 82 ARG A CA 1
ATOM 629 C C . ARG A 1 82 ? 6.616 1.320 -23.237 1.00 69.25 82 ARG A C 1
ATOM 631 O O . ARG A 1 82 ? 5.965 2.133 -23.900 1.00 69.25 82 ARG A O 1
ATOM 638 N N . TRP A 1 83 ? 7.821 0.903 -23.603 1.00 75.31 83 TRP A N 1
ATOM 639 C CA . TRP A 1 83 ? 8.497 1.340 -24.810 1.00 75.31 83 TRP A CA 1
ATOM 640 C C . TRP A 1 83 ? 7.833 0.697 -26.039 1.00 75.31 83 TRP A C 1
ATOM 642 O O . TRP A 1 83 ? 7.949 -0.498 -26.281 1.00 75.31 83 TRP A O 1
ATOM 652 N N . ARG A 1 84 ? 7.111 1.499 -26.835 1.00 70.12 84 ARG A N 1
ATOM 653 C CA . ARG A 1 84 ? 6.373 1.028 -28.030 1.00 70.12 84 ARG A CA 1
ATOM 654 C C . ARG A 1 84 ? 7.259 0.728 -29.248 1.00 70.12 84 ARG A C 1
ATOM 656 O O . ARG A 1 84 ? 6.756 0.259 -30.264 1.00 70.12 84 ARG A O 1
ATOM 663 N N . GLY A 1 85 ? 8.552 1.045 -29.180 1.00 71.88 85 GLY A N 1
ATOM 664 C CA . GLY A 1 85 ? 9.513 0.747 -30.242 1.00 71.88 85 GLY A CA 1
ATOM 665 C C . GLY A 1 85 ? 10.157 -0.631 -30.074 1.00 71.88 85 GLY A C 1
ATOM 666 O O . GLY A 1 85 ? 10.114 -1.228 -29.007 1.00 71.88 85 GLY A O 1
ATOM 667 N N . ARG A 1 86 ? 10.826 -1.140 -31.108 1.00 67.50 86 ARG A N 1
ATOM 668 C CA . ARG A 1 86 ? 11.790 -2.234 -30.925 1.00 67.50 86 ARG A CA 1
ATOM 669 C C . ARG A 1 86 ? 13.153 -1.602 -30.697 1.00 67.50 86 ARG A C 1
ATOM 671 O O . ARG A 1 86 ? 13.622 -0.871 -31.566 1.00 67.50 86 ARG A O 1
ATOM 678 N N . PHE A 1 87 ? 13.758 -1.827 -29.532 1.00 73.19 87 PHE A N 1
ATOM 679 C CA . PHE A 1 87 ? 15.164 -1.485 -29.351 1.00 73.19 87 PHE A CA 1
ATOM 680 C C . PHE A 1 87 ? 15.976 -2.366 -30.302 1.00 73.19 87 PHE A C 1
ATOM 682 O O . PHE A 1 87 ? 15.932 -3.591 -30.205 1.00 73.19 87 PHE A O 1
ATOM 689 N N . GLN A 1 88 ? 16.653 -1.742 -31.259 1.00 69.12 88 GLN A N 1
ATOM 690 C CA . GLN A 1 88 ? 17.643 -2.407 -32.091 1.00 69.12 88 GLN A CA 1
ATOM 691 C C . GLN A 1 88 ? 19.011 -1.978 -31.581 1.00 69.12 88 GLN A C 1
ATOM 693 O O . GLN A 1 88 ? 19.327 -0.788 -31.587 1.00 69.12 88 GLN A O 1
ATOM 698 N N . GLU A 1 89 ? 19.789 -2.949 -31.105 1.00 69.94 89 GLU A N 1
ATOM 699 C CA . GLU A 1 89 ? 21.189 -2.736 -30.744 1.00 69.94 89 GLU A CA 1
ATOM 700 C C . GLU A 1 89 ? 21.920 -2.156 -31.964 1.00 69.94 89 GLU A C 1
ATOM 702 O O . GLU A 1 89 ? 21.756 -2.638 -33.091 1.00 69.94 89 GLU A O 1
ATOM 707 N N . ALA A 1 90 ? 22.697 -1.091 -31.751 1.00 72.19 90 ALA A N 1
ATOM 708 C CA . ALA A 1 90 ? 23.604 -0.611 -32.784 1.00 72.19 90 ALA A CA 1
ATOM 709 C C . ALA A 1 90 ? 24.615 -1.721 -33.101 1.00 72.19 90 ALA A C 1
ATOM 711 O O . ALA A 1 90 ? 24.980 -2.504 -32.224 1.00 72.19 90 ALA A O 1
ATOM 712 N N . ARG A 1 91 ? 25.073 -1.805 -34.354 1.00 74.25 91 ARG A N 1
ATOM 713 C CA . ARG A 1 91 ? 26.114 -2.775 -34.712 1.00 74.25 91 ARG A CA 1
ATOM 714 C C . ARG A 1 91 ? 27.325 -2.558 -33.804 1.00 74.25 91 ARG A C 1
ATOM 716 O O . ARG A 1 91 ? 27.766 -1.424 -33.634 1.00 74.25 91 ARG A O 1
ATOM 723 N N . ARG A 1 92 ? 27.843 -3.651 -33.241 1.00 70.19 92 ARG A N 1
ATOM 724 C CA . ARG A 1 92 ? 28.955 -3.630 -32.276 1.00 70.19 92 ARG A CA 1
ATOM 725 C C . ARG A 1 92 ? 30.246 -3.040 -32.841 1.00 70.19 92 ARG A C 1
ATOM 727 O O . ARG A 1 92 ? 31.103 -2.632 -32.071 1.00 70.19 92 ARG A O 1
ATOM 734 N N . ASP A 1 93 ? 30.323 -2.950 -34.164 1.00 72.00 93 ASP A N 1
ATOM 735 C CA . ASP A 1 93 ? 31.466 -2.428 -34.908 1.00 72.00 93 ASP A CA 1
ATOM 736 C C . ASP A 1 93 ? 31.440 -0.890 -35.052 1.00 72.00 93 ASP A C 1
ATOM 738 O O . ASP A 1 93 ? 32.296 -0.313 -35.721 1.00 72.00 93 ASP A O 1
ATOM 742 N N . ASP A 1 94 ? 30.450 -0.202 -34.469 1.00 77.06 94 ASP A N 1
ATOM 743 C CA . ASP A 1 94 ? 30.403 1.262 -34.433 1.00 77.06 94 ASP A CA 1
ATOM 744 C C . ASP A 1 94 ? 31.222 1.794 -33.243 1.00 77.06 94 ASP A C 1
ATOM 746 O O . ASP A 1 94 ? 30.997 1.414 -32.092 1.00 77.06 94 ASP A O 1
ATOM 750 N N . GLY A 1 95 ? 32.126 2.747 -33.486 1.00 80.19 95 GLY A N 1
ATOM 751 C CA . GLY A 1 95 ? 32.889 3.413 -32.422 1.00 80.19 95 GLY A CA 1
ATOM 752 C C . GLY A 1 95 ? 31.996 4.098 -31.377 1.00 80.19 95 GLY A C 1
ATOM 753 O O . GLY A 1 95 ? 32.377 4.242 -30.212 1.00 80.19 95 GLY A O 1
ATOM 754 N N . ARG A 1 96 ? 30.762 4.466 -31.745 1.00 78.31 96 ARG A N 1
ATOM 755 C CA . ARG A 1 96 ? 29.759 4.957 -30.792 1.00 78.31 96 ARG A CA 1
ATOM 756 C C . ARG A 1 96 ? 29.265 3.861 -29.847 1.00 78.31 96 ARG A C 1
ATOM 758 O O . ARG A 1 96 ? 28.992 4.161 -28.683 1.00 78.31 96 ARG A O 1
ATOM 765 N N . TYR A 1 97 ? 29.146 2.620 -30.319 1.00 82.56 97 TYR A N 1
ATOM 766 C CA . TYR A 1 97 ? 28.771 1.479 -29.485 1.00 82.56 97 TYR A CA 1
ATOM 767 C C . TYR A 1 97 ? 29.860 1.195 -28.449 1.00 82.56 97 TYR A C 1
ATOM 769 O O . TYR A 1 97 ? 29.548 1.120 -27.264 1.00 82.56 97 TYR A O 1
ATOM 777 N N . GLU A 1 98 ? 31.134 1.144 -28.851 1.00 81.69 98 GLU A N 1
ATOM 778 C CA . GLU A 1 98 ? 32.250 0.920 -27.917 1.00 81.69 98 GLU A CA 1
ATOM 779 C C . GLU A 1 98 ? 32.309 1.972 -26.802 1.00 81.69 98 GLU A C 1
ATOM 781 O O . GLU A 1 98 ? 32.519 1.644 -25.629 1.00 81.69 98 GLU A O 1
ATOM 786 N N . ALA A 1 99 ? 32.089 3.244 -27.149 1.00 84.38 99 ALA A N 1
ATOM 787 C CA . ALA A 1 99 ? 32.076 4.337 -26.183 1.00 84.38 99 ALA A CA 1
ATOM 788 C C . ALA A 1 99 ? 30.931 4.206 -25.163 1.00 84.38 99 ALA A C 1
ATOM 790 O O . ALA A 1 99 ? 31.116 4.497 -23.980 1.00 84.38 99 ALA A O 1
ATOM 791 N N . LEU A 1 100 ? 29.751 3.766 -25.608 1.00 83.12 100 LEU A N 1
ATOM 792 C CA . LEU A 1 100 ? 28.601 3.538 -24.733 1.00 83.12 100 LEU A CA 1
ATOM 793 C C . LEU A 1 100 ? 28.768 2.276 -23.886 1.00 83.12 100 LEU A C 1
ATOM 795 O O . LEU A 1 100 ? 28.457 2.320 -22.696 1.00 83.12 100 LEU A O 1
ATOM 799 N N . ALA A 1 101 ? 29.302 1.200 -24.467 1.00 83.38 101 ALA A N 1
ATOM 800 C CA . ALA A 1 101 ? 29.587 -0.044 -23.765 1.00 83.38 101 ALA A CA 1
ATOM 801 C C . ALA A 1 101 ? 30.539 0.210 -22.597 1.00 83.38 101 ALA A C 1
ATOM 803 O O . ALA A 1 101 ? 30.192 -0.080 -21.464 1.00 83.38 101 ALA A O 1
ATOM 804 N N . ARG A 1 102 ? 31.661 0.900 -22.829 1.00 84.38 102 ARG A N 1
ATOM 805 C CA . ARG A 1 102 ? 32.616 1.245 -21.760 1.00 84.38 102 ARG A CA 1
ATOM 806 C C . ARG A 1 102 ? 31.998 2.052 -20.611 1.00 84.38 102 ARG A C 1
ATOM 808 O O . ARG A 1 102 ? 32.526 2.039 -19.504 1.00 84.38 102 ARG A O 1
ATOM 815 N N . LYS A 1 103 ? 30.941 2.821 -20.882 1.00 87.19 103 LYS A N 1
ATOM 816 C CA . LYS A 1 103 ? 30.325 3.724 -19.904 1.00 87.19 103 LYS A CA 1
ATOM 817 C C . LYS A 1 103 ? 29.217 3.063 -19.079 1.00 87.19 103 LYS A C 1
ATOM 819 O O . LYS A 1 103 ? 28.989 3.502 -17.955 1.00 87.19 103 LYS A O 1
ATOM 824 N N . TYR A 1 104 ? 28.501 2.088 -19.639 1.00 79.38 104 TYR A N 1
ATOM 825 C CA . TYR A 1 104 ? 27.233 1.605 -19.076 1.00 79.38 104 TYR A CA 1
ATOM 826 C C . TYR A 1 104 ? 27.054 0.079 -19.051 1.00 79.38 104 TYR A C 1
ATOM 828 O O . TYR A 1 104 ? 26.109 -0.372 -18.403 1.00 79.38 104 TYR A O 1
ATOM 836 N N . LEU A 1 105 ? 27.891 -0.692 -19.753 1.00 71.44 105 LEU A N 1
ATOM 837 C CA . LEU A 1 105 ? 27.890 -2.161 -19.755 1.00 71.44 105 LEU A CA 1
ATOM 838 C C . LEU A 1 105 ? 29.098 -2.683 -18.972 1.00 71.44 105 LEU A C 1
ATOM 840 O O . LEU A 1 105 ? 28.920 -3.703 -18.276 1.00 71.44 105 LEU A O 1
#

pLDDT: mean 70.7, std 21.1, range [34.12, 95.06]

Sequence (105 aa):
MHDGEKSGRRRIGQDTYRMCRTRASVDLLADGMKRKLTITVDGDLLPRAKQYARSRGVSLSSLIETSLRELAVEDAASFASRWRGRFQEARRDDGRYEALARKYL